Protein AF-A0A3D3LJ32-F1 (afdb_monomer_lite)

Sequence (76 aa):
AVAFQTLINKHGVEVNNFSPEIMDAVKKISADVLSELSQTSELAGRIYKSVQEHSELFNKWSLHADEGYMRMRRDG

Radius of gyration: 18.17 Å; chains: 1; bounding box: 32×29×46 Å

Foldseek 3Di:
DVVVCCCCPVVVDDDDDDDPVVVVVVVVVVVVVLVVQLVPDVVSVVVSVVVVVVVVVVVVVCCVPVVVVVCVVVVD

Structure (mmCIF, N/CA/C/O backbone):
data_AF-A0A3D3LJ32-F1
#
_entry.id   AF-A0A3D3LJ32-F1
#
loop_
_atom_site.group_PDB
_atom_site.id
_atom_site.type_symbol
_atom_site.label_atom_id
_atom_site.label_alt_id
_atom_site.label_comp_id
_atom_site.label_asym_id
_atom_site.label_entity_id
_atom_site.label_seq_id
_atom_site.pdbx_PDB_ins_code
_atom_site.Cartn_x
_atom_site.Cartn_y
_atom_site.Cartn_z
_atom_site.occupancy
_atom_site.B_iso_or_equiv
_atom_site.auth_seq_id
_atom_site.auth_comp_id
_atom_site.auth_asym_id
_atom_site.auth_atom_id
_atom_site.pdbx_PDB_model_num
ATOM 1 N N . ALA A 1 1 ? 15.541 4.287 -9.877 1.00 78.44 1 ALA A N 1
ATOM 2 C CA . ALA A 1 1 ? 15.520 3.996 -11.328 1.00 78.44 1 ALA A CA 1
ATOM 3 C C . ALA A 1 1 ? 16.544 2.926 -11.723 1.00 78.44 1 ALA A C 1
ATOM 5 O O . ALA A 1 1 ? 16.132 1.885 -12.207 1.00 78.44 1 ALA A O 1
ATOM 6 N N . VAL A 1 2 ? 17.847 3.119 -11.461 1.00 91.00 2 VAL A N 1
ATOM 7 C CA . VAL A 1 2 ? 18.912 2.185 -11.901 1.00 91.00 2 VAL A CA 1
ATOM 8 C C . VAL A 1 2 ? 18.712 0.746 -11.403 1.00 91.00 2 VAL A C 1
ATOM 10 O O . VAL A 1 2 ? 18.722 -0.174 -12.208 1.00 91.00 2 VAL A O 1
ATOM 13 N N . ALA A 1 3 ? 18.455 0.539 -10.107 1.00 95.81 3 ALA A N 1
ATOM 14 C CA . ALA A 1 3 ? 18.243 -0.807 -9.560 1.00 95.81 3 ALA A CA 1
ATOM 15 C C . ALA A 1 3 ? 17.023 -1.522 -10.174 1.00 95.81 3 ALA A C 1
ATOM 17 O O . ALA A 1 3 ? 17.102 -2.698 -10.509 1.00 95.81 3 ALA A O 1
ATOM 18 N N . PHE A 1 4 ? 15.922 -0.795 -10.384 1.00 94.12 4 PHE A N 1
ATOM 19 C CA . PHE A 1 4 ? 14.724 -1.324 -11.038 1.00 94.12 4 PHE A CA 1
ATOM 20 C C . PHE A 1 4 ? 15.015 -1.761 -12.480 1.00 94.12 4 PHE A C 1
ATOM 22 O O . PHE A 1 4 ? 14.653 -2.865 -12.876 1.00 94.12 4 PHE A O 1
ATOM 29 N N . GLN A 1 5 ? 15.757 -0.945 -13.234 1.00 96.12 5 GLN A N 1
ATOM 30 C CA . GLN A 1 5 ? 16.150 -1.292 -14.598 1.00 96.12 5 GLN A CA 1
ATOM 31 C C . GLN A 1 5 ? 17.075 -2.516 -14.643 1.00 96.12 5 GLN A C 1
ATOM 33 O O . GLN A 1 5 ? 16.933 -3.354 -15.531 1.00 96.12 5 GLN A O 1
ATOM 38 N N . THR A 1 6 ? 17.993 -2.651 -13.680 1.00 97.31 6 THR A N 1
ATOM 39 C CA . THR A 1 6 ? 18.851 -3.838 -13.553 1.00 97.31 6 THR A CA 1
ATOM 40 C C . THR A 1 6 ? 18.026 -5.099 -13.302 1.00 97.31 6 THR A C 1
ATOM 42 O O . THR A 1 6 ? 18.286 -6.121 -13.934 1.00 97.31 6 THR A O 1
ATOM 45 N N . LEU A 1 7 ? 17.018 -5.039 -12.426 1.00 96.88 7 LEU A N 1
ATOM 46 C CA . LEU A 1 7 ? 16.136 -6.177 -12.143 1.00 96.88 7 LEU A CA 1
ATOM 47 C C . LEU A 1 7 ? 15.397 -6.655 -13.399 1.00 96.88 7 LEU A C 1
ATOM 49 O O . LEU A 1 7 ? 15.405 -7.848 -13.692 1.00 96.88 7 LEU A O 1
ATOM 53 N N . ILE A 1 8 ? 14.836 -5.734 -14.181 1.00 97.06 8 ILE A N 1
ATOM 54 C CA . ILE A 1 8 ? 14.128 -6.087 -15.418 1.00 97.06 8 ILE A CA 1
ATOM 55 C C . ILE A 1 8 ? 15.113 -6.613 -16.470 1.00 97.06 8 ILE A C 1
ATOM 57 O O . ILE A 1 8 ? 14.961 -7.725 -16.966 1.00 97.06 8 ILE A O 1
ATOM 61 N N . ASN A 1 9 ? 16.161 -5.847 -16.784 1.00 96.38 9 ASN A N 1
ATOM 62 C CA . ASN A 1 9 ? 16.989 -6.118 -17.964 1.00 96.38 9 ASN A CA 1
ATOM 63 C C . ASN A 1 9 ? 17.997 -7.249 -17.761 1.00 96.38 9 ASN A C 1
ATOM 65 O O . ASN A 1 9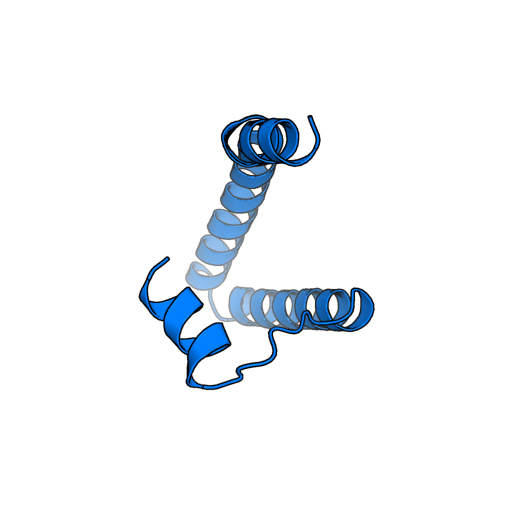 ? 18.308 -7.965 -18.707 1.00 96.38 9 ASN A O 1
ATOM 69 N N . LYS A 1 10 ? 18.572 -7.368 -16.559 1.00 97.06 10 LYS A N 1
ATOM 70 C CA . LYS A 1 10 ? 19.637 -8.343 -16.278 1.00 97.06 10 LYS A CA 1
ATOM 71 C C . LYS A 1 10 ? 19.102 -9.607 -15.623 1.00 97.06 10 LYS A C 1
ATOM 73 O O . LYS A 1 10 ? 19.659 -10.679 -15.836 1.00 97.06 10 LYS A O 1
ATOM 78 N N . HIS A 1 11 ? 18.070 -9.470 -14.798 1.00 97.62 11 HIS A N 1
ATOM 79 C CA . HIS A 1 11 ? 17.548 -10.575 -13.999 1.00 97.62 11 HIS A CA 1
ATOM 80 C C . HIS A 1 11 ? 16.214 -11.117 -14.517 1.00 97.62 11 HIS A C 1
ATOM 82 O O . HIS A 1 11 ? 15.731 -12.100 -13.968 1.00 97.62 11 HIS A O 1
ATOM 88 N N . GLY A 1 12 ? 15.646 -10.523 -15.574 1.00 96.25 12 GLY A N 1
ATOM 89 C CA . GLY A 1 12 ? 14.424 -11.018 -1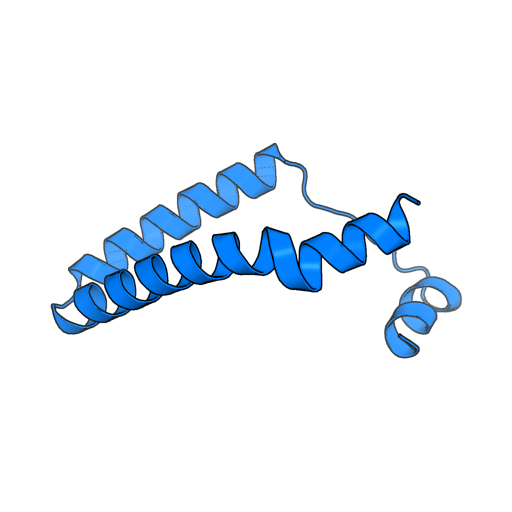6.207 1.00 96.25 12 GLY A CA 1
ATOM 90 C C . GLY A 1 12 ? 13.203 -10.945 -15.294 1.00 96.25 12 GLY A C 1
ATOM 91 O O . GLY A 1 12 ? 12.315 -11.782 -15.402 1.00 96.25 12 GLY A O 1
ATOM 92 N N . VAL A 1 13 ? 13.171 -9.987 -14.360 1.00 97.62 13 VAL A N 1
ATOM 93 C CA . VAL A 1 13 ? 12.029 -9.826 -13.454 1.00 97.62 13 VAL A CA 1
ATOM 94 C C . VAL A 1 13 ? 10.804 -9.367 -14.238 1.00 97.62 13 VAL A C 1
ATOM 96 O O . VAL A 1 13 ? 10.819 -8.312 -14.873 1.00 97.62 13 VAL A O 1
ATOM 99 N N . GLU A 1 14 ? 9.722 -10.131 -14.119 1.00 96.44 14 GLU A N 1
ATOM 100 C CA . GLU A 1 14 ? 8.410 -9.776 -14.649 1.00 96.44 14 GLU A CA 1
ATOM 101 C C . GLU A 1 14 ? 7.638 -8.929 -13.635 1.00 96.44 14 GLU A C 1
ATOM 103 O O . GLU A 1 14 ? 7.345 -9.360 -12.517 1.00 96.44 14 GLU A O 1
ATOM 108 N N . VAL A 1 15 ? 7.302 -7.700 -14.027 1.00 94.75 15 VAL A N 1
ATOM 109 C CA . VAL A 1 15 ? 6.519 -6.786 -13.192 1.00 94.75 15 VAL A CA 1
ATOM 110 C C . VAL A 1 15 ? 5.041 -6.994 -13.488 1.00 94.75 15 VAL A C 1
ATOM 112 O O . VAL A 1 15 ? 4.585 -6.733 -14.597 1.00 94.75 15 VAL A O 1
ATOM 115 N N . ASN A 1 16 ? 4.295 -7.423 -12.474 1.00 95.25 16 ASN A N 1
ATOM 116 C CA . ASN A 1 16 ? 2.860 -7.658 -12.562 1.00 95.25 16 ASN A CA 1
ATOM 117 C C . ASN A 1 16 ? 2.108 -6.793 -11.549 1.00 95.25 16 ASN A C 1
ATOM 119 O O . ASN A 1 16 ? 2.630 -6.466 -10.483 1.00 95.25 16 ASN A O 1
ATOM 123 N N . ASN A 1 17 ? 0.865 -6.452 -11.885 1.00 95.38 17 ASN A N 1
ATOM 124 C CA . ASN A 1 17 ? -0.063 -5.788 -10.976 1.00 95.38 17 ASN A CA 1
ATOM 125 C C . ASN A 1 17 ? -1.100 -6.796 -10.483 1.00 95.38 17 ASN A C 1
ATOM 127 O O . ASN A 1 17 ? -1.510 -7.687 -11.228 1.00 95.38 17 ASN A O 1
ATOM 131 N N . P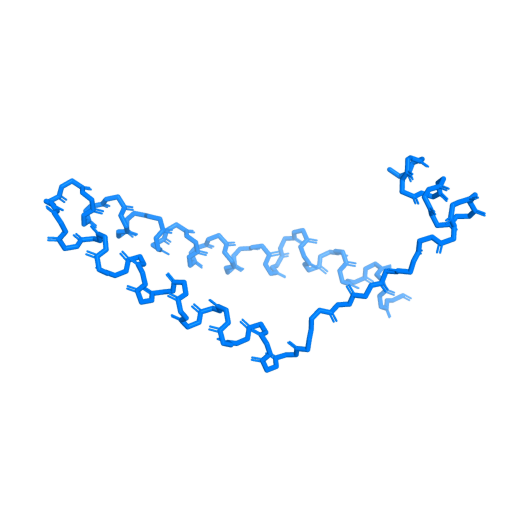HE A 1 18 ? -1.568 -6.621 -9.250 1.00 97.12 18 PHE A N 1
ATOM 132 C CA . PHE A 1 18 ? -2.777 -7.304 -8.806 1.00 97.12 18 PHE A CA 1
ATOM 133 C C . PHE A 1 18 ? -3.979 -6.840 -9.631 1.00 97.12 18 PHE A C 1
ATOM 135 O O . PHE A 1 18 ? -4.046 -5.685 -10.061 1.00 97.12 18 PHE A O 1
ATOM 142 N N . SER A 1 19 ? -4.936 -7.744 -9.848 1.00 97.50 19 SER A N 1
ATOM 143 C CA . SER A 1 19 ? -6.187 -7.383 -10.509 1.00 97.50 19 SER A CA 1
ATOM 144 C C . SER A 1 19 ? -6.985 -6.391 -9.647 1.00 97.50 19 SER A C 1
ATOM 146 O O . SER A 1 19 ? -6.819 -6.374 -8.421 1.00 97.50 19 SER A O 1
ATOM 148 N N . PRO A 1 20 ? -7.883 -5.590 -10.252 1.00 97.50 20 PRO A N 1
ATOM 149 C CA . PRO A 1 20 ? -8.769 -4.705 -9.498 1.00 97.50 20 PRO A CA 1
ATOM 150 C C . PRO A 1 20 ? -9.559 -5.445 -8.411 1.00 97.50 20 PRO A C 1
ATOM 152 O O . PRO A 1 20 ? -9.614 -4.982 -7.280 1.00 97.50 20 PRO A O 1
ATOM 155 N N . GLU A 1 21 ? -10.064 -6.644 -8.717 1.00 97.88 21 GLU A N 1
ATOM 156 C CA . GLU A 1 21 ? -10.790 -7.492 -7.763 1.00 97.88 21 GLU A CA 1
ATOM 157 C C . GLU A 1 21 ? -9.938 -7.867 -6.541 1.00 97.88 21 GLU A C 1
ATOM 159 O O . GLU A 1 21 ? -10.401 -7.771 -5.404 1.00 97.88 21 GLU A O 1
ATOM 164 N N . ILE A 1 22 ? -8.674 -8.255 -6.756 1.00 97.94 22 ILE A N 1
ATOM 165 C CA . ILE A 1 22 ? -7.755 -8.579 -5.657 1.00 97.94 22 ILE A CA 1
ATOM 166 C C . ILE A 1 22 ? -7.483 -7.329 -4.818 1.00 97.94 22 ILE A C 1
ATOM 168 O O . ILE A 1 22 ? -7.507 -7.397 -3.590 1.00 97.94 22 ILE A O 1
ATOM 172 N N . MET A 1 23 ? -7.252 -6.182 -5.458 1.00 97.88 23 MET A N 1
ATOM 173 C CA . MET A 1 23 ? -7.010 -4.928 -4.742 1.00 97.88 23 MET A CA 1
ATOM 174 C C . MET A 1 23 ? -8.229 -4.478 -3.929 1.00 97.88 23 MET A C 1
ATOM 176 O O . MET A 1 23 ? -8.063 -4.017 -2.797 1.00 97.88 23 MET A O 1
ATOM 180 N N . ASP A 1 24 ? -9.440 -4.666 -4.451 1.00 97.38 24 ASP A N 1
ATOM 181 C CA . ASP A 1 24 ? -10.685 -4.380 -3.734 1.00 97.38 24 ASP A CA 1
ATOM 182 C C . ASP A 1 24 ? -10.859 -5.299 -2.518 1.00 97.38 24 ASP A C 1
ATOM 184 O O . ASP A 1 24 ? -11.198 -4.830 -1.425 1.00 97.38 24 ASP A O 1
ATOM 188 N N . ALA A 1 25 ? -10.559 -6.593 -2.667 1.00 97.75 25 ALA A N 1
ATOM 189 C CA . ALA A 1 25 ? -10.579 -7.543 -1.557 1.00 97.75 25 ALA A CA 1
ATOM 190 C C . ALA A 1 25 ? -9.562 -7.168 -0.465 1.00 97.75 25 ALA A C 1
ATOM 192 O O . ALA A 1 25 ? -9.912 -7.122 0.717 1.00 97.75 25 ALA A O 1
ATOM 193 N N . VAL A 1 26 ? -8.327 -6.828 -0.851 1.00 97.56 26 VAL A N 1
ATOM 194 C CA . VAL A 1 26 ? -7.281 -6.373 0.081 1.00 97.56 26 VAL A CA 1
ATOM 195 C C . VAL A 1 26 ? -7.718 -5.108 0.814 1.00 97.56 26 VAL A C 1
ATOM 197 O O . VAL A 1 26 ? -7.560 -5.026 2.034 1.00 97.56 26 VAL A O 1
ATOM 200 N N . LYS A 1 27 ? -8.299 -4.137 0.099 1.00 94.56 27 LYS A N 1
ATOM 201 C CA . LYS A 1 27 ? -8.802 -2.891 0.688 1.00 94.56 27 LYS A CA 1
ATOM 202 C C . LYS A 1 27 ? -9.871 -3.164 1.741 1.00 94.56 27 LYS A C 1
ATOM 204 O O . LYS A 1 27 ? -9.796 -2.603 2.832 1.00 94.56 27 LYS A O 1
ATOM 209 N N . LYS A 1 28 ? -10.840 -4.027 1.428 1.00 96.56 28 LYS A N 1
ATOM 210 C CA . LYS A 1 28 ? -11.922 -4.385 2.350 1.00 96.56 28 LYS A CA 1
ATOM 211 C C . LYS A 1 28 ? -11.384 -5.048 3.618 1.00 96.56 28 LYS A C 1
ATOM 213 O O . LYS A 1 28 ? -11.639 -4.553 4.707 1.00 96.56 28 LYS A O 1
ATOM 218 N N . ILE A 1 29 ? -10.584 -6.103 3.468 1.00 97.50 29 ILE A N 1
ATOM 219 C CA . ILE A 1 29 ? -10.038 -6.856 4.608 1.00 97.50 29 ILE A CA 1
ATOM 220 C C . ILE A 1 29 ? -9.153 -5.957 5.479 1.00 97.50 29 ILE A C 1
ATOM 222 O O . ILE A 1 29 ? -9.217 -6.011 6.703 1.00 97.50 29 ILE A O 1
ATOM 226 N N . SER A 1 30 ? -8.356 -5.084 4.857 1.00 95.06 30 SER A N 1
ATOM 227 C CA . SER A 1 30 ? -7.518 -4.131 5.591 1.00 95.06 30 SER A CA 1
ATOM 228 C C . SER A 1 30 ? -8.356 -3.132 6.396 1.00 95.06 30 SER A C 1
ATOM 230 O O . SER A 1 30 ? -7.998 -2.811 7.527 1.00 95.06 30 SER A O 1
ATOM 232 N N . ALA A 1 31 ? -9.479 -2.657 5.844 1.00 91.75 31 ALA A N 1
ATOM 233 C CA . ALA A 1 31 ? -10.404 -1.782 6.560 1.00 91.75 31 ALA A CA 1
ATOM 234 C C . ALA A 1 31 ? -11.062 -2.496 7.753 1.00 91.75 31 ALA A C 1
ATOM 236 O O . ALA A 1 31 ? -11.161 -1.903 8.827 1.00 91.75 31 ALA A O 1
ATOM 237 N N . ASP A 1 32 ? -11.446 -3.765 7.587 1.00 95.25 32 ASP A N 1
ATOM 238 C CA . ASP A 1 32 ? -12.037 -4.577 8.655 1.00 95.25 32 ASP A CA 1
ATOM 239 C C . ASP A 1 32 ? -11.045 -4.752 9.821 1.00 95.25 32 ASP A C 1
ATOM 241 O O . ASP A 1 32 ? -11.368 -4.419 10.962 1.00 95.25 32 ASP A O 1
ATOM 245 N N . VAL A 1 33 ? -9.794 -5.137 9.531 1.00 95.81 33 VAL A N 1
ATOM 246 C CA . VAL A 1 33 ? -8.733 -5.280 10.549 1.00 95.81 33 VAL A CA 1
ATOM 247 C C . VAL A 1 33 ? -8.464 -3.961 11.280 1.00 95.81 33 VAL A C 1
ATOM 249 O O . VAL A 1 33 ? -8.332 -3.939 12.504 1.00 95.81 33 VAL A O 1
ATOM 252 N N . LEU A 1 34 ? -8.390 -2.837 10.560 1.00 92.31 34 LEU A N 1
ATOM 253 C CA . LEU A 1 34 ? -8.174 -1.528 11.188 1.00 92.31 34 LEU A CA 1
ATOM 254 C C . LEU A 1 34 ? -9.362 -1.101 12.059 1.00 92.31 34 LEU A C 1
ATOM 256 O O . LEU A 1 34 ? -9.156 -0.536 13.136 1.00 92.31 34 LEU A O 1
ATOM 260 N N . SER A 1 35 ? -10.588 -1.399 11.628 1.00 92.81 35 SER A N 1
ATOM 261 C CA . SER A 1 35 ? -11.798 -1.166 12.415 1.00 92.81 35 SER A CA 1
ATOM 262 C C . SER A 1 35 ? -11.779 -1.980 13.711 1.00 92.81 35 SER A C 1
ATOM 264 O O . SER A 1 35 ? -12.008 -1.412 14.781 1.00 92.81 35 SER A O 1
ATOM 266 N N . GLU A 1 36 ? -11.437 -3.267 13.653 1.00 95.50 36 GLU A N 1
ATOM 267 C CA . GLU A 1 36 ? -11.295 -4.121 14.841 1.00 95.50 36 GLU A CA 1
ATOM 268 C C . GLU A 1 36 ? -10.231 -3.575 15.802 1.00 95.50 36 GLU A C 1
ATOM 270 O O . GLU A 1 36 ? -10.490 -3.400 16.995 1.00 95.50 36 GLU A O 1
ATOM 275 N N . LEU A 1 37 ? -9.054 -3.212 15.284 1.00 93.56 37 LEU A N 1
ATOM 276 C CA . LEU A 1 37 ? -7.980 -2.623 16.087 1.00 93.56 37 LEU A CA 1
ATOM 277 C C . LEU A 1 37 ? -8.407 -1.311 16.750 1.00 93.56 37 LEU A C 1
ATOM 279 O O . LEU A 1 37 ? -8.063 -1.071 17.909 1.00 93.56 37 LEU A O 1
ATOM 283 N N . SER A 1 38 ? -9.189 -0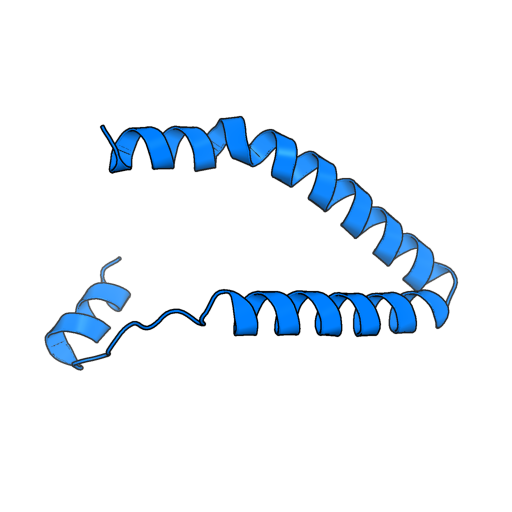.483 16.057 1.00 95.88 38 SER A N 1
ATOM 284 C CA . SER A 1 38 ? -9.685 0.787 16.596 1.00 95.88 38 SER A CA 1
ATOM 285 C C . SER A 1 38 ? -10.564 0.607 17.843 1.00 95.88 38 SER A C 1
ATOM 287 O O . SER A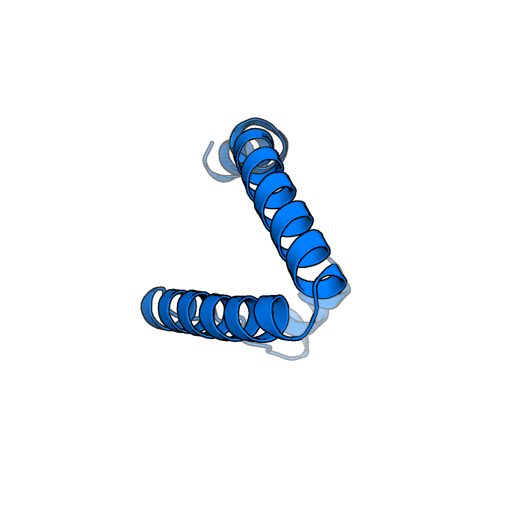 1 38 ? -10.628 1.502 18.684 1.00 95.88 38 SER A O 1
ATOM 289 N N . GLN A 1 39 ? -11.190 -0.563 18.004 1.00 96.25 39 GLN A N 1
ATOM 290 C CA . GLN A 1 39 ? -12.069 -0.884 19.131 1.00 96.25 39 GLN A CA 1
ATOM 291 C C . GLN A 1 39 ? -11.310 -1.427 20.352 1.00 96.25 39 GLN A C 1
ATOM 293 O O . GLN A 1 39 ? -11.883 -1.533 21.434 1.00 96.25 39 GLN A O 1
ATOM 298 N N . THR A 1 40 ? -10.019 -1.747 20.211 1.00 96.88 40 THR A N 1
ATOM 299 C CA . THR A 1 40 ? -9.213 -2.343 21.295 1.00 96.88 40 THR A CA 1
ATOM 300 C C . THR A 1 40 ? -8.859 -1.359 22.411 1.00 96.88 40 THR A C 1
ATOM 302 O O . THR A 1 40 ? -8.603 -1.772 23.541 1.00 96.88 40 THR A O 1
ATOM 305 N N . SER A 1 41 ? -8.826 -0.054 22.119 1.00 97.19 41 SER A N 1
ATOM 306 C CA . SER A 1 41 ? -8.607 1.000 23.112 1.00 97.19 41 SER A CA 1
ATOM 307 C C . SER A 1 41 ? -9.055 2.364 22.590 1.00 97.19 41 SER A C 1
ATOM 309 O O . SER A 1 41 ? -9.079 2.604 21.384 1.00 97.19 41 SER A O 1
ATOM 311 N N . GLU A 1 42 ? -9.327 3.300 23.500 1.00 97.06 42 GLU A N 1
ATOM 312 C CA . GLU A 1 42 ? -9.653 4.685 23.133 1.00 97.06 42 GLU A CA 1
ATOM 313 C C . GLU A 1 42 ? -8.531 5.338 22.306 1.00 97.06 42 GLU A C 1
ATOM 315 O O . GLU A 1 42 ? -8.791 6.027 21.318 1.00 97.06 42 GLU A O 1
ATOM 320 N N . LEU A 1 43 ? -7.268 5.088 22.672 1.00 97.00 43 LEU A N 1
ATOM 321 C CA . LEU A 1 43 ? -6.118 5.615 21.942 1.00 97.00 43 LEU A CA 1
ATOM 322 C C . LEU A 1 43 ? -6.058 5.060 20.513 1.00 97.00 43 LEU A C 1
ATOM 324 O O . LEU A 1 43 ? -5.860 5.834 19.576 1.00 97.00 43 LEU A O 1
ATOM 328 N N . ALA A 1 44 ? -6.266 3.752 20.335 1.00 96.44 44 ALA A N 1
ATOM 329 C CA . ALA A 1 44 ? -6.309 3.134 19.011 1.00 96.44 44 ALA A CA 1
ATOM 3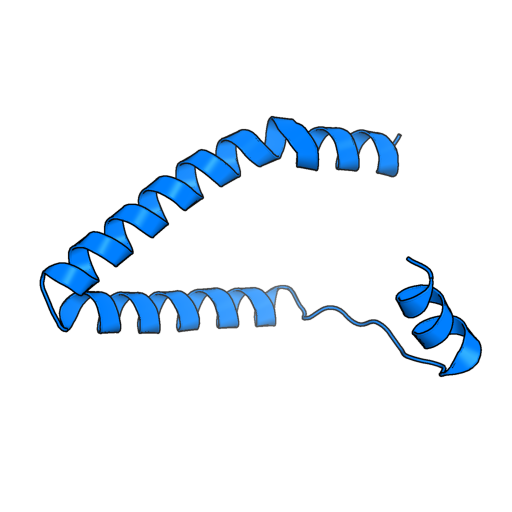30 C C . ALA A 1 44 ? -7.440 3.725 18.155 1.00 96.44 44 ALA A C 1
ATOM 332 O O . ALA A 1 44 ? -7.203 4.092 17.004 1.00 96.44 44 ALA A O 1
ATOM 333 N N . GLY A 1 45 ? -8.629 3.918 18.736 1.00 97.25 45 GLY A N 1
ATOM 334 C CA . GLY A 1 45 ? -9.757 4.573 18.071 1.00 97.25 45 GLY A CA 1
ATOM 335 C C . GLY A 1 45 ? -9.440 5.997 17.609 1.00 97.25 45 GLY A C 1
ATOM 336 O O . GLY A 1 45 ? -9.729 6.371 16.470 1.00 97.25 45 GLY A O 1
ATOM 337 N N . ARG A 1 46 ? -8.777 6.790 18.459 1.00 97.50 46 ARG A N 1
ATOM 338 C CA . ARG A 1 46 ? -8.354 8.159 18.120 1.00 97.50 46 ARG A CA 1
ATOM 339 C C . ARG A 1 46 ? -7.308 8.195 17.008 1.00 97.50 46 ARG A C 1
ATOM 341 O O . ARG A 1 46 ? -7.403 9.044 16.122 1.00 97.50 46 ARG A O 1
ATOM 348 N N . ILE A 1 47 ? -6.326 7.294 17.044 1.00 95.62 47 ILE A N 1
ATOM 349 C CA . ILE A 1 47 ? -5.294 7.195 16.001 1.00 95.62 47 ILE A CA 1
ATOM 350 C C . ILE A 1 47 ? -5.930 6.787 14.671 1.00 95.62 47 ILE A C 1
ATOM 352 O O . ILE A 1 47 ? -5.680 7.444 13.662 1.00 95.62 47 ILE A O 1
ATOM 356 N N . TYR A 1 48 ? -6.790 5.765 14.675 1.00 94.69 48 TYR A N 1
ATOM 357 C CA . TYR A 1 48 ? -7.502 5.314 13.478 1.00 94.69 48 TYR A CA 1
ATOM 358 C C . TYR A 1 48 ? -8.290 6.456 12.829 1.00 94.69 48 TYR A C 1
ATOM 360 O O . TYR A 1 48 ? -8.127 6.721 11.638 1.00 94.69 48 TYR A O 1
ATOM 368 N N . LYS A 1 49 ? -9.071 7.198 13.624 1.00 95.31 49 LYS A N 1
ATOM 369 C CA . LYS A 1 49 ? -9.828 8.356 13.138 1.00 95.31 49 LYS A CA 1
ATOM 370 C C . LYS A 1 49 ? -8.925 9.428 12.514 1.00 95.31 49 LYS A C 1
ATOM 372 O O . LYS A 1 49 ? -9.213 9.888 11.415 1.00 95.31 49 LYS A O 1
ATOM 377 N N . SER A 1 50 ? -7.821 9.777 13.179 1.00 95.50 50 SER A N 1
ATOM 378 C CA . SER A 1 50 ? -6.855 10.767 12.677 1.00 95.50 50 SER A CA 1
ATOM 379 C C . SER A 1 50 ? -6.255 10.364 11.325 1.00 95.50 50 SER A C 1
ATOM 381 O O . SER A 1 50 ? -6.181 11.177 10.404 1.00 95.50 50 SER A O 1
ATOM 383 N N . VAL A 1 51 ? -5.869 9.090 11.175 1.00 92.88 51 VAL A N 1
ATOM 384 C CA . VAL A 1 51 ? -5.321 8.567 9.915 1.00 92.88 51 VAL A CA 1
ATOM 385 C C . VAL A 1 51 ? -6.365 8.626 8.802 1.00 92.88 51 VAL A C 1
ATOM 387 O O . VAL A 1 51 ? -6.050 9.114 7.720 1.00 92.88 51 VAL A O 1
ATOM 390 N N . GLN A 1 52 ? -7.605 8.205 9.070 1.00 93.25 52 GLN A N 1
ATOM 391 C CA . GLN A 1 52 ? -8.687 8.238 8.080 1.00 93.25 52 GLN A CA 1
ATOM 392 C C . GLN A 1 52 ? -8.974 9.664 7.592 1.00 93.25 52 GLN A C 1
ATOM 394 O O . GLN A 1 52 ? -8.973 9.914 6.386 1.00 93.25 52 GLN A O 1
ATOM 399 N N . GLU A 1 53 ? -9.149 10.613 8.515 1.00 96.00 53 GLU A N 1
ATOM 400 C CA . GLU A 1 53 ? -9.396 12.024 8.185 1.00 96.00 53 GLU A CA 1
ATOM 401 C C . GLU A 1 53 ? -8.238 12.625 7.373 1.00 96.00 53 GLU A C 1
ATOM 403 O O . GLU A 1 53 ? -8.458 13.328 6.381 1.00 96.00 53 GLU A O 1
ATOM 408 N N . HIS A 1 54 ? -6.994 12.310 7.749 1.00 95.94 54 HIS A N 1
ATOM 409 C CA . HIS A 1 54 ? -5.818 12.767 7.017 1.00 95.94 54 HIS A CA 1
ATOM 410 C C . HIS A 1 54 ? -5.739 12.163 5.609 1.00 95.94 54 HIS A C 1
ATOM 412 O O . HIS A 1 54 ? -5.500 12.894 4.648 1.00 95.94 54 HIS A O 1
ATOM 418 N N . SER A 1 55 ? -5.967 10.855 5.463 1.00 93.88 55 SER A N 1
ATOM 419 C CA . SER A 1 55 ? -5.943 10.177 4.164 1.00 93.88 55 SER A CA 1
ATOM 420 C C . SER A 1 55 ? -6.996 10.731 3.204 1.00 93.88 55 SER A C 1
ATOM 422 O O . SER A 1 55 ? -6.697 10.932 2.028 1.00 93.88 55 SER A O 1
ATOM 424 N N . GLU A 1 56 ? -8.206 11.036 3.678 1.00 95.50 56 GLU A N 1
ATOM 425 C CA . GLU A 1 56 ? -9.245 11.649 2.842 1.00 95.50 56 GLU A CA 1
ATOM 426 C C . GLU A 1 56 ? -8.844 13.031 2.317 1.00 95.50 56 GLU A C 1
ATOM 428 O O . GLU A 1 56 ? -9.035 13.328 1.133 1.00 95.50 56 GLU A O 1
ATOM 433 N N . LEU A 1 57 ? -8.297 13.881 3.189 1.00 96.62 57 LEU A N 1
ATOM 434 C CA . LEU A 1 57 ? -7.829 15.216 2.815 1.00 96.62 57 LEU A CA 1
ATOM 435 C C . LEU A 1 57 ? -6.645 15.136 1.849 1.00 96.62 57 LEU A C 1
ATOM 437 O O . LEU A 1 57 ? -6.641 15.815 0.820 1.00 96.62 57 LEU A O 1
ATOM 441 N N . PHE A 1 58 ? -5.670 14.282 2.161 1.00 96.50 58 PHE A N 1
ATOM 442 C CA . PHE A 1 58 ? -4.478 14.098 1.345 1.00 96.50 58 PHE A CA 1
ATOM 443 C C . PHE A 1 58 ? -4.827 13.588 -0.054 1.00 96.50 58 PHE A C 1
ATOM 445 O O . PHE A 1 58 ? -4.380 14.185 -1.027 1.00 96.50 58 PHE A O 1
ATOM 452 N N . ASN A 1 59 ? -5.677 12.562 -0.171 1.00 95.31 59 ASN A N 1
ATOM 453 C CA . ASN A 1 59 ? -6.060 11.995 -1.467 1.00 95.31 59 ASN A CA 1
ATOM 454 C C . ASN A 1 59 ? -6.772 13.023 -2.360 1.00 95.31 59 ASN A C 1
ATOM 456 O O . ASN A 1 59 ? -6.515 13.094 -3.559 1.00 95.31 59 ASN A O 1
ATOM 460 N N . LYS A 1 60 ? -7.649 13.860 -1.789 1.00 96.50 60 LYS A N 1
ATOM 461 C CA . LYS A 1 60 ? -8.310 14.940 -2.545 1.00 96.50 60 LYS A CA 1
ATOM 462 C C . LYS A 1 60 ? -7.299 15.947 -3.092 1.00 96.50 60 LYS A C 1
ATOM 464 O O . LYS A 1 60 ? -7.429 16.388 -4.229 1.00 96.50 60 LYS A O 1
ATOM 469 N N . TRP A 1 61 ? -6.299 16.307 -2.293 1.00 97.25 61 TRP A N 1
ATOM 470 C CA . TRP A 1 61 ? -5.241 17.218 -2.720 1.00 97.25 61 TRP A CA 1
ATOM 471 C C . TRP A 1 61 ? -4.292 16.569 -3.743 1.00 97.25 61 TRP A C 1
ATOM 473 O O . TRP A 1 61 ? -4.008 17.179 -4.777 1.00 97.25 61 TRP A O 1
ATOM 483 N N . SER A 1 62 ? -3.848 15.328 -3.511 1.00 97.19 62 SER A N 1
ATOM 484 C CA . SER A 1 62 ? -2.856 14.639 -4.350 1.00 97.19 62 SER A CA 1
ATOM 485 C C . SER A 1 62 ? -3.341 14.446 -5.784 1.00 97.19 62 SER A C 1
ATOM 487 O O . SER A 1 62 ? -2.551 14.611 -6.715 1.00 97.19 62 SER A O 1
ATOM 489 N N . LEU A 1 63 ? -4.644 14.190 -5.961 1.00 95.88 63 LEU A N 1
ATOM 490 C CA . LEU A 1 63 ? -5.303 14.077 -7.267 1.00 95.88 63 LEU A CA 1
ATOM 491 C C . LEU A 1 63 ? -5.080 15.309 -8.158 1.00 95.88 63 LEU A C 1
ATOM 493 O O . LEU A 1 63 ? -4.959 15.168 -9.375 1.00 95.88 63 LEU A O 1
ATOM 497 N N . HIS A 1 64 ? -5.012 16.504 -7.566 1.00 95.19 64 HIS A N 1
ATOM 498 C CA . HIS A 1 64 ? -4.808 17.767 -8.283 1.00 95.19 64 HIS A CA 1
ATOM 499 C C . HIS A 1 64 ? -3.353 18.249 -8.277 1.00 95.19 64 HIS A C 1
ATOM 501 O O . HIS A 1 64 ? -2.993 19.089 -9.100 1.00 95.19 64 HIS A O 1
ATOM 507 N N . ALA A 1 65 ? -2.531 17.735 -7.364 1.00 95.75 65 ALA A N 1
ATOM 508 C CA . ALA A 1 65 ? -1.125 18.088 -7.230 1.00 95.75 65 ALA A CA 1
ATOM 509 C C . ALA A 1 65 ? -0.236 17.117 -8.029 1.00 95.75 65 ALA A C 1
ATOM 511 O O . ALA A 1 65 ? -0.276 17.096 -9.264 1.00 95.75 65 ALA A O 1
ATOM 512 N N . ASP A 1 66 ? 0.568 16.307 -7.337 1.00 95.38 66 ASP A N 1
ATOM 513 C CA . ASP A 1 66 ? 1.567 15.441 -7.961 1.00 95.38 66 ASP A CA 1
ATOM 514 C C . ASP A 1 66 ? 0.943 14.396 -8.891 1.00 95.38 66 ASP A C 1
ATOM 516 O O . ASP A 1 66 ? 1.435 14.195 -10.001 1.00 95.38 66 ASP A O 1
ATOM 520 N N . GLU A 1 67 ? -0.158 13.752 -8.489 1.00 95.69 67 GLU A N 1
ATOM 521 C CA . GLU A 1 67 ? -0.805 12.727 -9.317 1.00 95.69 67 GLU A CA 1
ATOM 522 C C . GLU A 1 67 ? -1.392 13.340 -10.592 1.00 95.69 67 GLU A C 1
ATOM 524 O O . GLU A 1 67 ? -1.229 12.787 -11.682 1.00 95.69 67 GLU A O 1
ATOM 529 N N . GLY A 1 68 ? -2.026 14.509 -10.469 1.00 94.81 68 GLY A N 1
ATOM 530 C CA . GLY A 1 68 ? -2.570 15.257 -11.598 1.00 94.81 68 GLY A CA 1
ATOM 531 C C . GLY A 1 68 ? -1.485 15.623 -12.608 1.00 94.81 68 GLY A C 1
ATOM 532 O O . GLY A 1 68 ? -1.597 15.289 -13.789 1.00 94.81 68 GLY A O 1
ATOM 533 N N . TYR A 1 69 ? -0.392 16.228 -12.137 1.00 95.56 69 TYR A N 1
ATOM 534 C CA . TYR A 1 69 ? 0.736 16.597 -12.992 1.00 95.56 69 TYR A CA 1
ATOM 535 C C . TYR A 1 69 ? 1.404 15.379 -13.648 1.00 95.56 69 TYR A C 1
ATOM 537 O O . TYR A 1 69 ? 1.696 15.396 -14.846 1.00 95.56 69 TYR A O 1
ATOM 545 N N . MET A 1 70 ? 1.630 14.302 -12.889 1.00 96.88 70 MET A N 1
ATOM 546 C CA . MET A 1 70 ? 2.252 13.081 -13.412 1.00 96.88 70 MET A CA 1
ATOM 547 C C . MET A 1 70 ? 1.373 12.378 -14.449 1.00 96.88 70 MET A C 1
ATOM 549 O O . MET A 1 70 ? 1.913 11.802 -15.393 1.00 96.88 70 MET A O 1
ATOM 553 N N . ARG A 1 71 ? 0.044 12.432 -14.297 1.00 95.62 71 ARG A N 1
ATOM 554 C CA . ARG A 1 71 ? -0.912 11.925 -15.292 1.00 95.62 71 ARG A CA 1
ATOM 555 C C . ARG A 1 71 ? -0.839 12.738 -16.580 1.00 95.62 71 ARG A C 1
ATOM 557 O O . ARG A 1 71 ? -0.614 12.166 -17.638 1.00 95.62 71 ARG A O 1
ATOM 564 N N . MET A 1 72 ? -0.900 14.069 -16.481 1.00 94.50 72 MET A N 1
ATOM 565 C CA . MET A 1 72 ? -0.776 14.961 -17.643 1.00 94.50 72 MET A CA 1
ATOM 566 C C . MET A 1 72 ? 0.528 14.740 -18.414 1.00 94.50 72 MET A C 1
ATOM 568 O O . MET A 1 72 ? 0.512 14.717 -19.637 1.00 94.50 72 MET A O 1
ATOM 572 N N . ARG A 1 73 ? 1.654 14.538 -17.715 1.00 94.19 73 ARG A N 1
ATOM 573 C CA . ARG A 1 73 ? 2.949 14.249 -18.356 1.00 94.19 73 ARG A CA 1
ATOM 574 C C . ARG A 1 73 ? 3.063 12.861 -18.984 1.00 94.19 73 ARG A C 1
ATOM 576 O O . ARG A 1 73 ? 4.008 12.633 -19.730 1.00 94.19 73 ARG A O 1
ATOM 583 N N . ARG A 1 74 ? 2.213 11.914 -18.595 1.00 93.50 74 ARG A N 1
ATOM 584 C CA . ARG A 1 74 ? 2.231 10.545 -19.124 1.00 93.50 74 ARG A CA 1
ATOM 585 C C . ARG A 1 74 ? 1.314 10.404 -20.334 1.00 93.50 74 ARG A C 1
ATOM 587 O O . ARG A 1 74 ? 1.663 9.673 -21.254 1.00 93.50 74 ARG A O 1
ATOM 594 N N . ASP A 1 75 ? 0.168 11.076 -20.284 1.00 88.62 75 ASP A N 1
ATOM 595 C CA . ASP A 1 75 ? -0.932 10.898 -21.233 1.00 88.62 75 ASP A CA 1
ATOM 596 C C . ASP A 1 75 ? -0.962 11.976 -22.338 1.00 88.62 75 ASP A C 1
ATOM 598 O O . ASP A 1 75 ? -1.674 11.802 -23.326 1.00 88.62 75 ASP A O 1
ATOM 602 N N . GLY A 1 76 ? -0.230 13.085 -22.167 1.00 65.06 76 GLY A N 1
ATOM 603 C CA . GLY A 1 76 ? -0.032 14.137 -23.175 1.00 65.06 76 GLY A CA 1
ATOM 604 C C . GLY A 1 76 ? 1.289 13.993 -23.913 1.00 65.06 76 GLY A C 1
ATOM 605 O O . GLY A 1 76 ? 1.292 14.263 -25.133 1.00 65.06 76 GLY A O 1
#

Secondary structure (DSSP, 8-state):
-HHHHHHHHHH-PPP----HHHHHHHHHHHHHHHHHHHTS-HHHHHHHHHHHHHHHHHHHHHTTTHHHHHHHHHH-

pLDDT: mean 95.11, std 4.34, range [65.06, 97.94]